Protein AF-A0A1E7KSI2-F1 (afdb_monomer_lite)

Foldseek 3Di:
DVVQVVCVVVVNNDDPDKDFDDDDDDDPFDKDKDWDWADQDPVRDIKIWIWIDTPPPPDPPTDTDTGIID

Secondary structure (DSSP, 8-state):
-HHHHHHHHTT-------EE-S-----SS-EEEEEEEEEE-TTS-EEEEEEEEETT---TT--PEEEEE-

Sequence (70 aa):
EMALSAGQEVGCPIVGELVLESPLILDEAALQIQVTIGAVDDDGHREVAIYSQPETTRDDDSEATCHGRG

Organism: NCBI:txid1075402

Radius of gyration: 13.35 Å; chains: 1; bounding box: 34×22×32 Å

InterPro domains:
  IPR042104 Polyketide synthase, dehydratase domain superfamily [G3DSA:3.10.129.110] (1-70)
  IPR049552 Polyketide synthase, dehydratase domain, N-terminal [PF21089] (1-53)

pLDDT: mean 91.17, std 10.18, range [57.28, 98.06]

Structure (mmCIF, N/CA/C/O backbone):
data_AF-A0A1E7KSI2-F1
#
_entry.id   AF-A0A1E7KSI2-F1
#
loop_
_atom_site.group_PDB
_atom_site.id
_atom_site.type_symbol
_atom_site.label_atom_id
_atom_site.label_alt_id
_atom_site.label_comp_id
_atom_site.label_asym_id
_atom_site.label_entity_id
_atom_site.label_seq_id
_atom_site.pdbx_PDB_ins_code
_atom_site.Cartn_x
_atom_site.Cartn_y
_atom_site.Cartn_z
_atom_site.occupancy
_atom_site.B_iso_or_equiv
_atom_site.auth_seq_id
_atom_site.auth_comp_id
_atom_site.auth_asym_id
_atom_site.auth_atom_id
_atom_site.pdbx_PDB_model_num
ATOM 1 N N . GLU A 1 1 ? 8.315 -4.535 4.277 1.00 80.56 1 GLU A N 1
ATOM 2 C CA . GLU A 1 1 ? 7.868 -3.873 5.527 1.00 80.56 1 GLU A CA 1
ATOM 3 C C . GLU A 1 1 ? 7.169 -2.522 5.309 1.00 80.56 1 GLU A C 1
ATOM 5 O O . GLU A 1 1 ? 6.702 -1.934 6.270 1.00 80.56 1 GLU A O 1
ATOM 10 N N . MET A 1 2 ? 7.003 -2.054 4.065 1.00 93.19 2 MET A N 1
ATOM 11 C CA . MET A 1 2 ? 6.521 -0.700 3.743 1.00 93.19 2 MET A CA 1
ATOM 12 C C . MET A 1 2 ? 5.180 -0.300 4.383 1.00 93.19 2 MET A C 1
ATOM 14 O O . MET A 1 2 ? 5.106 0.755 5.004 1.00 93.19 2 MET A O 1
ATOM 18 N N . ALA A 1 3 ? 4.144 -1.143 4.291 1.00 94.50 3 ALA A N 1
ATOM 19 C CA . ALA A 1 3 ? 2.839 -0.847 4.895 1.00 94.50 3 ALA A CA 1
ATOM 20 C C . ALA A 1 3 ? 2.906 -0.755 6.431 1.00 94.50 3 ALA A C 1
ATOM 22 O O . ALA A 1 3 ? 2.279 0.114 7.027 1.00 94.50 3 ALA A O 1
ATOM 23 N N . LEU A 1 4 ? 3.715 -1.609 7.070 1.00 95.19 4 LEU A N 1
ATOM 24 C CA . LEU A 1 4 ? 3.911 -1.584 8.523 1.00 95.19 4 LEU A CA 1
ATOM 25 C C . LEU A 1 4 ? 4.633 -0.307 8.964 1.00 95.19 4 LEU A C 1
ATOM 27 O O . LEU A 1 4 ? 4.230 0.304 9.948 1.00 95.19 4 LEU A O 1
ATOM 31 N N . SER A 1 5 ? 5.670 0.114 8.234 1.00 95.38 5 SER A N 1
ATOM 32 C CA . SER A 1 5 ? 6.389 1.361 8.517 1.00 95.38 5 SER A CA 1
ATOM 33 C C . SER A 1 5 ? 5.480 2.581 8.363 1.00 95.38 5 SER A C 1
ATOM 35 O O . SER A 1 5 ? 5.389 3.388 9.282 1.00 95.38 5 SER A O 1
ATOM 37 N N . ALA A 1 6 ? 4.738 2.672 7.257 1.00 95.44 6 ALA A N 1
ATOM 38 C CA . ALA A 1 6 ? 3.798 3.770 7.041 1.00 95.44 6 ALA A CA 1
ATOM 39 C C . ALA A 1 6 ? 2.692 3.793 8.111 1.00 95.44 6 ALA A C 1
ATOM 41 O O . ALA A 1 6 ? 2.359 4.847 8.647 1.00 95.44 6 ALA A O 1
ATOM 42 N N . GLY A 1 7 ? 2.180 2.619 8.492 1.00 95.69 7 GLY A N 1
ATOM 43 C CA . GLY A 1 7 ? 1.236 2.467 9.593 1.00 95.69 7 GLY A CA 1
ATOM 44 C C . GLY A 1 7 ? 1.780 2.985 10.928 1.00 95.69 7 GLY A C 1
ATOM 45 O O . GLY A 1 7 ? 1.093 3.718 11.639 1.00 95.69 7 GLY A O 1
ATOM 46 N N . GLN A 1 8 ? 3.034 2.666 11.264 1.00 96.19 8 GLN A N 1
ATOM 47 C CA . GLN A 1 8 ? 3.688 3.188 12.471 1.00 96.19 8 GLN A CA 1
ATOM 48 C C . GLN A 1 8 ? 3.783 4.719 12.464 1.00 96.19 8 GLN A C 1
ATOM 50 O O . GLN A 1 8 ? 3.528 5.341 13.495 1.00 96.19 8 GLN A O 1
ATOM 55 N N . GLU A 1 9 ? 4.094 5.327 11.318 1.00 95.62 9 GLU A N 1
ATOM 56 C CA . GLU A 1 9 ? 4.203 6.786 11.179 1.00 95.62 9 GLU A CA 1
ATOM 57 C C . GLU A 1 9 ? 2.868 7.513 11.402 1.00 95.62 9 GLU A C 1
ATOM 59 O O . GLU A 1 9 ? 2.856 8.631 11.918 1.00 95.62 9 GLU A O 1
ATOM 64 N N . VAL A 1 10 ? 1.739 6.874 11.074 1.00 95.19 10 VAL A N 1
ATOM 65 C CA . VAL A 1 10 ? 0.393 7.464 11.212 1.00 95.19 10 VAL A CA 1
ATOM 66 C C . VAL A 1 10 ? -0.379 6.995 12.450 1.00 95.19 10 VAL A C 1
ATOM 68 O O . VAL A 1 10 ? -1.543 7.360 12.620 1.00 95.19 10 VAL A O 1
ATOM 71 N N . GLY A 1 11 ? 0.241 6.199 13.327 1.00 94.62 11 GLY A N 1
ATOM 72 C CA . GLY A 1 11 ? -0.408 5.666 14.532 1.00 94.62 11 GLY A CA 1
ATOM 73 C C . GLY A 1 11 ? -1.354 4.482 14.288 1.00 94.62 11 GLY A C 1
ATOM 74 O O . GLY A 1 11 ? -2.138 4.142 15.171 1.00 94.62 11 GLY A O 1
ATOM 75 N N . CYS A 1 12 ? -1.255 3.828 13.129 1.00 95.25 12 CYS A N 1
ATOM 76 C CA . CYS A 1 12 ? -2.007 2.632 12.738 1.00 95.25 12 CYS A CA 1
ATOM 77 C C . CYS A 1 12 ? -1.034 1.463 12.459 1.00 95.25 12 CYS A C 1
ATOM 79 O O . CYS A 1 12 ? -0.831 1.091 11.307 1.00 95.25 12 CYS A O 1
ATOM 81 N N . PRO A 1 13 ? -0.381 0.868 13.478 1.00 94.31 13 PRO A N 1
ATOM 82 C CA . PRO A 1 13 ? 0.738 -0.061 13.275 1.00 94.31 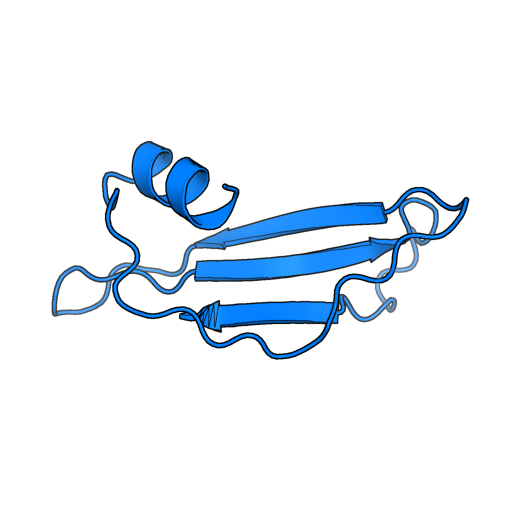13 PRO A CA 1
ATOM 83 C C . PRO A 1 13 ? 0.324 -1.478 12.838 1.00 94.31 13 PRO A C 1
ATOM 85 O O . PRO A 1 13 ? 1.186 -2.342 12.674 1.00 94.31 13 PRO A O 1
ATOM 88 N N . ILE A 1 14 ? -0.978 -1.743 12.708 1.00 95.31 14 ILE A N 1
ATOM 89 C CA . ILE A 1 14 ? -1.529 -3.053 12.357 1.00 95.31 14 ILE A CA 1
ATOM 90 C C . ILE A 1 14 ? -2.056 -2.982 10.929 1.00 95.31 14 ILE A C 1
ATOM 92 O O . ILE A 1 14 ? -2.902 -2.148 10.624 1.00 95.31 14 ILE A O 1
ATOM 96 N N . VAL A 1 15 ? -1.589 -3.899 10.084 1.00 95.94 15 VAL A N 1
ATOM 97 C CA . VAL A 1 15 ? -2.179 -4.158 8.768 1.00 95.94 15 VAL A CA 1
ATOM 98 C C . VAL A 1 15 ? -3.215 -5.263 8.949 1.00 95.94 15 VAL A C 1
ATOM 100 O O . VAL A 1 15 ? -2.850 -6.385 9.303 1.00 95.94 15 VAL A O 1
ATOM 103 N N . GLY A 1 16 ? -4.495 -4.932 8.776 1.00 95.12 16 GLY A N 1
ATOM 104 C CA . GLY A 1 16 ? -5.592 -5.895 8.912 1.00 95.12 16 GLY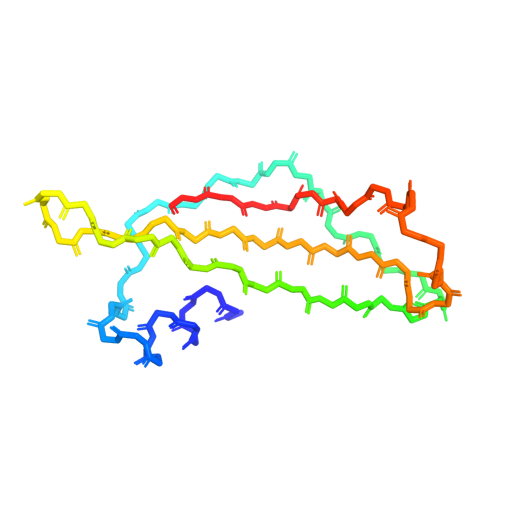 A CA 1
ATOM 105 C C . GLY A 1 16 ? -5.647 -6.861 7.731 1.00 95.12 16 GLY A C 1
ATOM 106 O O . GLY A 1 16 ? -5.597 -8.076 7.914 1.00 95.12 16 GLY A O 1
ATOM 107 N N . GLU A 1 17 ? -5.681 -6.306 6.523 1.00 95.50 17 GLU A N 1
ATOM 108 C CA . GLU A 1 17 ? -5.626 -7.031 5.258 1.00 95.50 17 GLU A CA 1
ATOM 109 C C . GLU A 1 17 ? -4.696 -6.287 4.293 1.00 95.50 17 GLU A C 1
ATOM 111 O O . GLU A 1 17 ? -4.496 -5.081 4.403 1.00 95.50 17 GLU A O 1
ATOM 116 N N . LEU A 1 18 ? -4.074 -7.020 3.372 1.00 96.88 18 LEU A N 1
ATOM 117 C CA . LEU A 1 18 ? -3.359 -6.436 2.244 1.00 96.88 18 LEU A CA 1
ATOM 118 C C . LEU A 1 18 ? -3.518 -7.372 1.054 1.00 96.88 18 LEU A C 1
ATOM 120 O O . LEU A 1 18 ? -2.952 -8.469 1.029 1.00 96.88 18 LEU A O 1
ATOM 124 N N . VAL A 1 19 ? -4.289 -6.936 0.068 1.00 97.19 19 VAL A N 1
ATOM 125 C CA . VAL A 1 19 ? -4.475 -7.672 -1.176 1.00 97.19 19 VAL A CA 1
ATOM 126 C C . VAL A 1 19 ? -3.295 -7.371 -2.087 1.00 97.19 19 VAL A C 1
ATOM 128 O O . VAL A 1 19 ? -2.995 -6.213 -2.362 1.00 97.19 19 VAL A O 1
ATOM 131 N N . LEU A 1 20 ? -2.609 -8.415 -2.552 1.00 96.81 20 LEU A N 1
ATOM 132 C CA . LEU A 1 20 ? -1.547 -8.282 -3.547 1.00 96.81 20 LEU A CA 1
ATOM 133 C C . LEU A 1 20 ? -2.173 -8.251 -4.942 1.00 96.81 20 LEU A C 1
ATOM 135 O O . LEU A 1 20 ? -2.773 -9.234 -5.375 1.00 96.81 20 LEU A O 1
ATOM 139 N N . GLU A 1 21 ? -2.029 -7.124 -5.634 1.00 96.81 21 GLU A N 1
ATOM 140 C CA . GLU A 1 21 ? -2.658 -6.888 -6.938 1.00 96.81 21 GLU A CA 1
ATOM 141 C C . GLU A 1 21 ? -1.728 -7.253 -8.097 1.00 96.81 21 GLU A C 1
ATOM 143 O O . GLU A 1 21 ? -2.147 -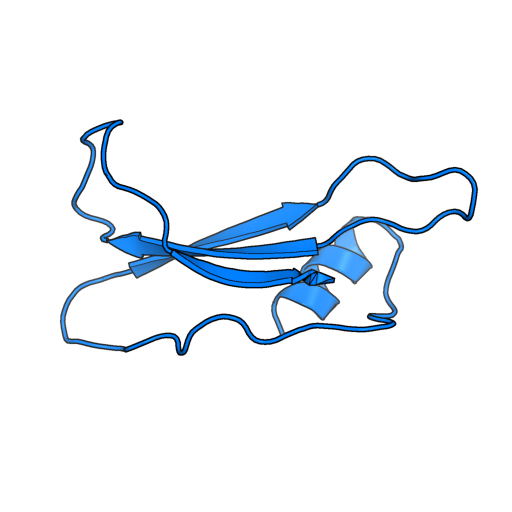7.882 -9.069 1.00 96.81 21 GLU A O 1
ATOM 148 N N . SER A 1 22 ? -0.447 -6.900 -7.987 1.00 96.31 22 SER A N 1
ATOM 149 C CA . SER A 1 22 ? 0.552 -7.200 -9.010 1.00 96.31 22 SER A CA 1
ATOM 150 C C . SER A 1 22 ? 1.940 -7.409 -8.395 1.00 96.31 22 SER A C 1
ATOM 152 O O . SER A 1 22 ? 2.274 -6.795 -7.377 1.00 96.31 22 SER A O 1
ATOM 154 N N . PRO A 1 23 ? 2.787 -8.267 -8.987 1.00 95.62 23 PRO A N 1
ATOM 155 C CA . PRO A 1 23 ? 4.157 -8.431 -8.522 1.00 95.62 23 PRO A CA 1
ATOM 156 C C . PRO A 1 23 ? 4.993 -7.175 -8.809 1.00 95.62 23 PRO A C 1
ATOM 158 O O . PRO A 1 23 ? 4.883 -6.576 -9.877 1.00 95.62 23 PRO A O 1
ATOM 161 N N . LEU A 1 24 ? 5.888 -6.822 -7.884 1.00 92.75 24 LEU A N 1
ATOM 162 C CA . LEU A 1 24 ? 6.951 -5.850 -8.144 1.00 92.75 24 LEU A CA 1
ATOM 163 C C . LEU A 1 24 ? 8.085 -6.553 -8.898 1.00 92.75 24 LEU A C 1
ATOM 165 O O . LEU A 1 24 ? 8.795 -7.384 -8.328 1.00 92.75 24 LEU A O 1
ATOM 169 N N . ILE A 1 25 ? 8.235 -6.243 -10.183 1.00 91.25 25 ILE A N 1
ATOM 170 C CA . ILE A 1 25 ? 9.313 -6.781 -11.015 1.00 91.25 25 ILE A CA 1
ATOM 171 C C . ILE A 1 25 ? 10.531 -5.874 -10.873 1.00 91.25 25 ILE A C 1
ATOM 173 O O . ILE A 1 25 ? 10.440 -4.678 -11.122 1.00 91.25 25 ILE A O 1
ATOM 177 N N . LEU A 1 26 ? 11.659 -6.448 -10.459 1.00 89.56 26 LEU A N 1
ATOM 178 C CA . LEU A 1 26 ? 12.926 -5.732 -10.340 1.00 89.56 26 LEU A CA 1
ATOM 179 C C . LEU A 1 26 ? 13.766 -5.987 -11.590 1.00 89.56 26 LEU A C 1
ATOM 181 O O . LEU A 1 26 ? 14.079 -7.140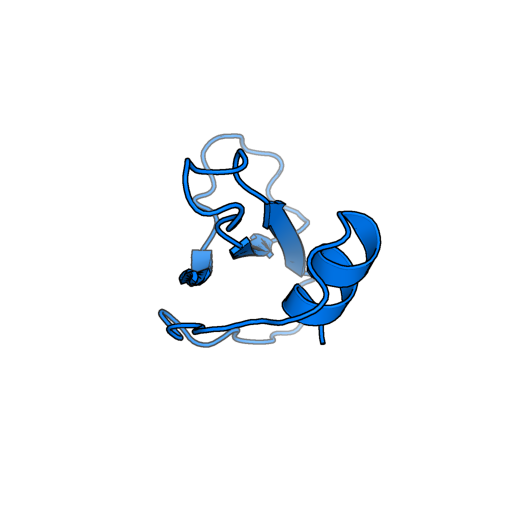 -11.897 1.00 89.56 26 LEU A O 1
ATOM 185 N N . ASP A 1 27 ? 14.131 -4.918 -12.286 1.00 85.31 27 ASP A N 1
ATOM 186 C CA . ASP A 1 27 ? 15.080 -4.928 -13.393 1.00 85.31 27 ASP A CA 1
ATOM 187 C C . ASP A 1 27 ? 16.309 -4.060 -13.054 1.00 85.31 27 ASP A C 1
ATOM 189 O O . ASP A 1 27 ? 16.553 -3.726 -11.894 1.00 85.31 27 ASP A O 1
ATOM 193 N N . GLU A 1 28 ? 17.152 -3.766 -14.046 1.00 89.94 28 GLU A N 1
ATOM 194 C CA . GLU A 1 28 ? 18.328 -2.907 -13.846 1.00 89.94 28 GLU A CA 1
ATOM 195 C C . GLU A 1 28 ? 17.963 -1.416 -13.730 1.00 89.94 28 GLU A C 1
ATOM 197 O O . GLU A 1 28 ? 18.822 -0.602 -13.381 1.00 89.94 28 GLU A O 1
ATOM 202 N N . ALA A 1 29 ? 16.717 -1.039 -14.033 1.00 87.88 29 ALA A N 1
ATOM 203 C CA . ALA A 1 29 ? 16.254 0.329 -13.915 1.00 87.88 29 ALA A CA 1
ATOM 204 C C . ALA A 1 29 ? 15.845 0.639 -12.471 1.00 87.88 29 ALA A C 1
ATOM 206 O O . ALA A 1 29 ? 15.351 -0.196 -11.713 1.00 87.88 29 ALA A O 1
ATOM 207 N N . ALA A 1 30 ? 16.053 1.891 -12.078 1.00 89.88 30 ALA A N 1
ATOM 208 C CA . ALA A 1 30 ? 15.605 2.353 -10.781 1.00 89.88 30 ALA A CA 1
ATOM 209 C C . ALA A 1 30 ? 14.082 2.549 -10.780 1.00 89.88 30 ALA A C 1
ATOM 211 O O . ALA A 1 30 ? 13.513 3.158 -11.692 1.00 89.88 30 ALA A O 1
ATOM 212 N N . LEU A 1 31 ? 13.440 2.055 -9.723 1.00 91.31 31 LEU A N 1
ATOM 213 C CA . LEU A 1 31 ? 12.018 2.236 -9.454 1.00 91.31 31 LEU A CA 1
ATOM 214 C C . LEU A 1 31 ? 11.846 3.159 -8.250 1.00 91.31 31 LEU A C 1
ATOM 216 O O . LEU A 1 31 ? 12.458 2.957 -7.199 1.00 91.31 31 LEU A O 1
ATOM 220 N N . GLN A 1 32 ? 10.962 4.139 -8.386 1.00 92.50 32 GLN A N 1
ATOM 221 C CA . GLN A 1 32 ? 10.438 4.890 -7.261 1.00 92.50 32 GLN A CA 1
ATOM 222 C C . GLN A 1 32 ? 9.290 4.100 -6.636 1.00 92.50 32 GLN A C 1
ATOM 224 O O . GLN A 1 32 ? 8.332 3.739 -7.318 1.00 92.50 32 GLN A O 1
ATOM 229 N N . ILE A 1 33 ? 9.371 3.868 -5.327 1.00 93.81 33 ILE A N 1
ATOM 230 C CA . ILE A 1 33 ? 8.297 3.238 -4.561 1.00 93.81 33 ILE A CA 1
ATOM 231 C C . ILE A 1 33 ? 7.528 4.304 -3.789 1.00 93.81 33 ILE A C 1
ATOM 233 O O . ILE A 1 33 ? 8.127 5.141 -3.110 1.00 93.81 33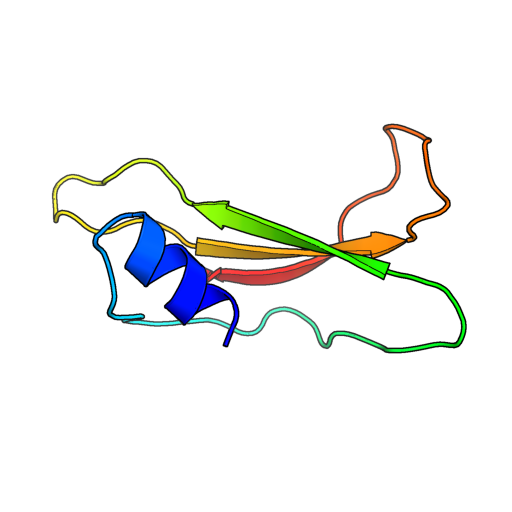 ILE A O 1
ATOM 237 N N . GLN A 1 34 ? 6.203 4.252 -3.871 1.00 95.00 34 GLN A N 1
ATOM 238 C CA . GLN A 1 34 ? 5.306 5.145 -3.150 1.00 95.00 34 GLN A CA 1
ATOM 239 C C . GLN A 1 34 ? 4.357 4.336 -2.273 1.00 95.00 34 GLN A C 1
ATOM 241 O O . GLN A 1 34 ? 3.749 3.367 -2.717 1.00 95.00 34 GLN A O 1
ATOM 246 N N . VAL A 1 35 ? 4.202 4.770 -1.026 1.00 97.00 35 VAL A N 1
ATOM 247 C CA . VAL A 1 35 ? 3.159 4.278 -0.126 1.00 97.00 35 VAL A CA 1
ATOM 248 C C . VAL A 1 35 ? 2.204 5.430 0.122 1.00 97.00 35 VAL A C 1
ATOM 250 O O . VAL A 1 35 ? 2.629 6.524 0.491 1.00 97.00 35 VAL A O 1
ATOM 253 N N . THR A 1 36 ? 0.921 5.196 -0.109 1.00 97.44 36 THR A N 1
ATOM 254 C CA . THR A 1 36 ? -0.134 6.174 0.159 1.00 97.44 36 THR A CA 1
ATOM 255 C C . THR A 1 36 ? -0.950 5.713 1.350 1.00 97.44 36 THR A C 1
ATOM 257 O O . THR A 1 36 ? -1.139 4.513 1.540 1.00 97.44 36 THR A O 1
ATOM 260 N N . ILE A 1 37 ? -1.397 6.675 2.154 1.00 97.69 37 ILE A N 1
A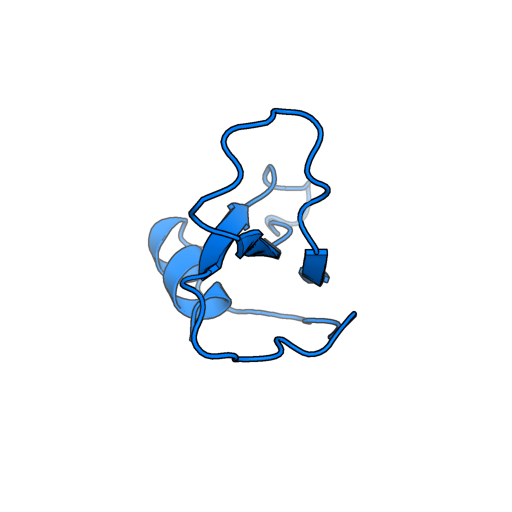TOM 261 C CA . ILE A 1 37 ? -2.256 6.442 3.308 1.00 97.69 37 ILE A CA 1
ATOM 262 C C . ILE A 1 37 ? -3.490 7.322 3.149 1.00 97.69 37 ILE A C 1
ATOM 264 O O . ILE A 1 37 ? -3.382 8.544 3.015 1.00 97.69 37 ILE A O 1
ATOM 268 N N . GLY A 1 38 ? -4.655 6.689 3.146 1.00 97.00 38 GLY A N 1
ATOM 269 C CA . GLY A 1 38 ? -5.946 7.337 3.031 1.00 97.00 38 GLY A CA 1
ATOM 270 C C . GLY A 1 38 ? -6.340 8.129 4.276 1.00 97.00 38 GLY A C 1
ATOM 271 O O . GLY A 1 38 ? -5.696 8.107 5.338 1.00 97.00 38 GLY A O 1
ATOM 272 N N . ALA A 1 39 ? -7.457 8.842 4.141 1.00 96.56 39 ALA A N 1
ATOM 273 C CA . ALA A 1 39 ? -8.139 9.417 5.288 1.00 96.56 39 ALA A CA 1
ATOM 274 C C . ALA A 1 39 ? -8.529 8.313 6.283 1.00 96.56 39 ALA A C 1
ATOM 276 O O . ALA A 1 39 ? -8.651 7.144 5.922 1.00 96.56 39 ALA A O 1
ATOM 277 N N . VAL A 1 40 ? -8.699 8.706 7.543 1.00 96.44 40 VAL A N 1
ATOM 278 C CA . VAL A 1 40 ? -9.282 7.808 8.538 1.00 96.44 40 VAL A CA 1
ATOM 279 C C . VAL A 1 40 ? -10.770 7.652 8.238 1.00 96.44 40 VAL A C 1
ATOM 281 O O . VAL A 1 40 ? -11.429 8.655 7.950 1.00 96.44 40 VAL A O 1
ATOM 284 N N . ASP A 1 41 ? -11.270 6.423 8.265 1.00 94.94 41 ASP A N 1
ATOM 285 C CA . ASP A 1 41 ? -12.699 6.133 8.150 1.00 94.94 41 ASP A CA 1
ATOM 286 C C . ASP A 1 41 ? -13.415 6.206 9.514 1.00 94.94 41 ASP A C 1
ATOM 288 O O . ASP A 1 41 ? -12.816 6.552 10.538 1.00 94.94 41 ASP A O 1
ATOM 292 N N . ASP A 1 42 ? -14.716 5.908 9.528 1.00 96.38 42 ASP A N 1
ATOM 293 C CA . ASP A 1 42 ? -15.548 5.960 10.738 1.00 96.38 42 ASP A CA 1
ATOM 294 C C . ASP A 1 42 ? -15.146 4.913 11.797 1.00 96.38 42 ASP A C 1
ATOM 296 O O . ASP A 1 42 ? -15.403 5.114 12.987 1.00 96.38 42 ASP A O 1
ATOM 300 N N . ASP A 1 43 ? -14.483 3.829 11.384 1.00 94.44 43 ASP A N 1
ATOM 301 C CA . ASP A 1 43 ? -14.010 2.749 12.256 1.00 94.44 43 ASP A CA 1
ATOM 302 C C . ASP A 1 43 ? -12.567 2.980 12.745 1.00 94.44 43 ASP A C 1
ATOM 304 O O . ASP A 1 43 ? -12.041 2.220 13.564 1.00 94.44 43 ASP A O 1
ATOM 308 N N . GLY A 1 44 ? -11.922 4.062 12.297 1.00 93.06 44 GLY A N 1
ATOM 309 C CA . GLY A 1 44 ? -10.550 4.398 12.660 1.00 93.06 44 GLY A CA 1
ATOM 310 C C . GLY A 1 44 ? -9.490 3.716 11.794 1.00 93.06 44 GLY A C 1
ATOM 311 O O . GLY A 1 44 ? -8.300 3.819 12.111 1.00 93.06 44 GLY A O 1
ATOM 312 N N . HIS A 1 45 ? -9.882 3.035 10.716 1.00 95.19 45 HIS A N 1
ATOM 313 C CA . HIS A 1 45 ? -8.955 2.430 9.768 1.00 95.19 45 HIS A CA 1
ATOM 314 C C . HIS A 1 45 ? -8.482 3.446 8.733 1.00 95.19 45 HIS A C 1
ATOM 316 O O . HIS A 1 45 ? -9.076 4.504 8.521 1.00 95.19 45 HIS A O 1
ATOM 322 N N . ARG A 1 46 ? -7.361 3.122 8.094 1.00 97.50 46 ARG A N 1
ATOM 323 C CA . ARG A 1 46 ? -6.797 3.893 6.993 1.00 97.50 46 ARG A CA 1
ATOM 324 C C . ARG A 1 46 ? -6.410 2.931 5.900 1.00 97.50 46 ARG A C 1
ATOM 326 O O . ARG A 1 46 ? -5.667 1.990 6.160 1.00 97.50 46 ARG A O 1
ATOM 333 N N . GLU A 1 47 ? -6.863 3.229 4.698 1.00 97.56 47 GLU A N 1
ATOM 334 C CA . GLU A 1 47 ? -6.428 2.504 3.518 1.00 97.56 47 GLU A CA 1
ATOM 335 C C . GLU A 1 47 ? -4.944 2.781 3.248 1.00 97.56 47 GLU A C 1
ATOM 337 O O . GLU A 1 47 ? -4.501 3.931 3.278 1.00 97.56 47 GLU A O 1
ATOM 342 N N . VAL A 1 48 ? -4.175 1.737 2.975 1.00 97.88 48 VAL A N 1
ATOM 343 C CA . VAL A 1 48 ? -2.795 1.791 2.512 1.00 97.88 48 VAL A CA 1
ATOM 344 C C . VAL A 1 48 ? -2.713 1.211 1.107 1.00 97.88 48 VAL A C 1
ATOM 346 O O . VAL A 1 48 ? -3.263 0.151 0.826 1.00 97.88 48 VAL A O 1
ATOM 349 N N . ALA A 1 49 ? -1.985 1.878 0.216 1.00 98.06 49 ALA A N 1
ATOM 350 C CA . ALA A 1 49 ? -1.674 1.337 -1.105 1.00 98.06 49 ALA A CA 1
ATOM 351 C C . ALA A 1 49 ? -0.199 1.543 -1.457 1.00 98.06 49 ALA A C 1
ATOM 353 O O . ALA A 1 49 ? 0.377 2.596 -1.164 1.00 98.06 49 ALA A O 1
ATOM 354 N N . ILE A 1 50 ? 0.407 0.524 -2.067 1.00 97.75 50 ILE A N 1
ATOM 355 C CA . ILE A 1 50 ? 1.818 0.492 -2.459 1.00 97.75 50 ILE A CA 1
ATOM 356 C C . ILE A 1 50 ? 1.909 0.505 -3.980 1.00 97.75 50 ILE A C 1
ATOM 358 O O . ILE A 1 50 ? 1.390 -0.392 -4.646 1.00 97.75 50 ILE A O 1
ATOM 362 N N . TYR A 1 51 ? 2.643 1.478 -4.504 1.00 96.94 51 TYR A N 1
ATOM 363 C CA . TYR A 1 51 ? 2.849 1.681 -5.928 1.00 96.94 51 TYR A CA 1
ATOM 364 C C . TYR A 1 51 ? 4.328 1.671 -6.290 1.00 96.94 51 TYR A C 1
ATOM 366 O O . TYR A 1 51 ? 5.182 2.020 -5.469 1.00 96.94 51 TYR A O 1
ATOM 374 N N . SER A 1 52 ? 4.622 1.333 -7.542 1.00 94.75 52 SER A N 1
ATOM 375 C CA . SER A 1 52 ? 5.907 1.652 -8.156 1.00 94.75 52 SER A CA 1
ATOM 376 C C . SER A 1 52 ? 5.741 2.356 -9.495 1.00 94.75 52 SER A C 1
ATOM 378 O O . SER A 1 52 ? 4.731 2.201 -10.185 1.00 94.75 52 SER A O 1
ATOM 380 N N . GLN A 1 53 ? 6.761 3.124 -9.854 1.00 92.56 53 GLN A N 1
ATOM 381 C CA . GLN A 1 53 ? 6.933 3.701 -11.181 1.00 92.56 53 GLN A CA 1
ATOM 382 C C . GLN A 1 53 ? 8.431 3.820 -11.506 1.00 92.56 53 GLN A C 1
ATOM 384 O O . GLN A 1 53 ? 9.240 3.913 -10.576 1.00 92.56 53 GLN A O 1
ATOM 389 N N . PRO A 1 54 ? 8.841 3.834 -12.784 1.00 90.25 54 PRO A N 1
ATOM 390 C CA . PRO A 1 54 ? 10.229 4.105 -13.158 1.00 90.25 54 PRO A CA 1
ATOM 391 C C . PRO A 1 54 ? 10.713 5.468 -12.638 1.00 90.25 54 PRO A C 1
ATOM 393 O O . PRO A 1 54 ? 9.995 6.460 -12.704 1.00 90.25 54 PRO A O 1
ATOM 396 N N . GLU A 1 55 ? 11.952 5.551 -12.149 1.00 84.94 55 GLU A N 1
ATOM 397 C CA . GLU A 1 55 ? 12.510 6.811 -11.619 1.00 84.94 55 GLU A CA 1
ATOM 398 C C . GLU A 1 55 ? 12.730 7.869 -12.723 1.00 84.94 55 GLU A C 1
ATOM 400 O O . GLU A 1 55 ? 12.717 9.076 -12.473 1.00 84.94 55 GLU A O 1
ATOM 405 N N . THR A 1 56 ? 12.947 7.433 -13.966 1.00 75.62 56 THR A N 1
ATOM 406 C CA . THR A 1 56 ? 13.318 8.311 -15.088 1.00 75.62 56 THR A CA 1
ATOM 407 C C . THR A 1 56 ? 12.131 8.880 -15.859 1.00 75.62 56 THR A C 1
ATOM 409 O O . THR A 1 56 ? 12.321 9.801 -16.658 1.00 75.62 56 THR A O 1
ATOM 412 N N . THR A 1 57 ? 10.911 8.407 -15.606 1.00 62.25 57 THR A N 1
ATOM 413 C CA . THR A 1 57 ? 9.699 8.958 -16.210 1.00 62.25 57 THR A CA 1
ATOM 414 C C . THR A 1 57 ? 9.220 10.163 -15.397 1.00 62.25 57 THR A C 1
ATOM 416 O O . THR A 1 57 ? 8.453 10.027 -14.452 1.00 62.25 57 THR A O 1
ATOM 419 N N . ARG A 1 58 ? 9.689 11.368 -15.757 1.00 57.28 58 ARG A N 1
ATOM 420 C CA . ARG A 1 58 ? 9.109 12.653 -15.294 1.00 57.28 58 ARG A CA 1
ATOM 421 C C . ARG A 1 58 ? 7.947 13.122 -16.176 1.00 57.28 58 ARG A C 1
ATOM 423 O O . ARG A 1 58 ? 7.616 14.306 -16.171 1.00 57.28 58 ARG A O 1
ATOM 430 N N . ASP A 1 59 ? 7.383 12.213 -16.959 1.00 59.69 59 ASP A N 1
ATOM 431 C CA . ASP A 1 59 ? 6.175 12.471 -17.720 1.00 59.69 59 ASP A CA 1
ATOM 432 C C . ASP A 1 59 ? 4.990 12.146 -16.806 1.00 59.69 59 ASP A C 1
ATOM 434 O O . ASP A 1 59 ? 4.856 11.010 -16.352 1.00 59.69 59 ASP A O 1
ATOM 438 N N . ASP A 1 60 ? 4.153 13.153 -16.543 1.00 58.78 60 ASP A N 1
ATOM 439 C CA . ASP A 1 60 ? 2.963 13.120 -15.662 1.00 58.78 60 ASP A CA 1
ATOM 440 C C . ASP A 1 60 ? 1.897 12.084 -16.109 1.00 58.78 60 ASP A C 1
ATOM 442 O O . ASP A 1 60 ? 0.896 11.874 -15.434 1.00 58.78 60 ASP A O 1
ATOM 446 N N . ASP A 1 61 ? 2.130 11.420 -17.249 1.00 60.34 61 ASP A N 1
ATOM 447 C CA . ASP A 1 61 ? 1.273 10.401 -17.869 1.00 60.34 61 ASP A CA 1
ATOM 448 C C . ASP A 1 61 ? 1.736 8.953 -17.603 1.00 60.34 61 ASP A C 1
ATOM 450 O O . ASP A 1 61 ? 1.135 8.004 -18.112 1.00 60.34 61 ASP A O 1
ATOM 454 N N . SER A 1 62 ? 2.817 8.739 -16.845 1.00 68.12 62 SER A N 1
ATOM 455 C CA . SER A 1 62 ? 3.263 7.376 -16.521 1.00 68.12 62 SER A CA 1
ATOM 456 C C . SER A 1 62 ? 2.378 6.773 -15.433 1.00 68.12 62 SER A C 1
ATOM 458 O O . SER A 1 62 ? 2.390 7.220 -14.289 1.00 68.12 62 SER A O 1
ATOM 460 N N . GLU A 1 63 ? 1.603 5.747 -15.785 1.00 81.19 63 GLU A N 1
ATOM 461 C CA . GLU A 1 63 ? 0.711 5.079 -14.838 1.00 81.19 63 GLU A CA 1
ATOM 462 C C . GLU A 1 63 ? 1.515 4.303 -13.784 1.00 81.19 63 GLU A C 1
ATOM 464 O O . GLU A 1 63 ? 2.180 3.305 -14.076 1.00 81.19 63 GLU A O 1
ATOM 469 N N . ALA A 1 64 ? 1.438 4.754 -12.532 1.00 91.94 64 ALA A N 1
ATOM 470 C CA . ALA A 1 64 ? 1.990 4.022 -11.403 1.00 91.94 64 ALA A CA 1
ATOM 471 C C . ALA A 1 64 ? 1.291 2.660 -11.259 1.00 91.94 64 ALA A C 1
ATOM 473 O O . ALA A 1 64 ? 0.062 2.559 -11.257 1.00 91.94 64 ALA A O 1
ATOM 474 N N . THR A 1 65 ? 2.075 1.598 -11.097 1.00 95.38 65 THR A N 1
ATOM 475 C CA . THR A 1 65 ? 1.542 0.243 -10.929 1.00 95.38 65 THR A CA 1
ATOM 476 C C . THR A 1 65 ? 1.216 -0.009 -9.461 1.00 95.38 65 THR A C 1
ATOM 478 O O . THR A 1 65 ? 2.094 0.113 -8.609 1.00 95.38 65 THR A O 1
ATOM 481 N N . CYS A 1 66 ? -0.032 -0.382 -9.156 1.00 97.06 66 CYS A N 1
ATOM 482 C CA . CYS A 1 66 ? -0.435 -0.825 -7.819 1.00 97.06 66 CYS A CA 1
ATOM 483 C C . CYS A 1 66 ? 0.036 -2.262 -7.569 1.00 97.06 66 CYS A C 1
ATOM 485 O O . CYS A 1 66 ? -0.263 -3.169 -8.349 1.00 97.06 66 CYS A O 1
ATOM 487 N N . HIS A 1 67 ? 0.759 -2.480 -6.474 1.00 97.62 67 HIS A N 1
ATOM 488 C CA . HIS A 1 67 ? 1.243 -3.803 -6.072 1.00 97.62 67 HIS A CA 1
ATOM 489 C C . HIS A 1 67 ? 0.432 -4.408 -4.937 1.00 97.62 67 HIS A C 1
ATOM 491 O O . HIS A 1 67 ? 0.334 -5.631 -4.828 1.00 97.62 67 HIS A O 1
ATOM 497 N N . GLY A 1 68 ? -0.183 -3.571 -4.110 1.00 97.69 68 GLY A N 1
ATOM 498 C CA . GLY A 1 68 ? -1.142 -4.040 -3.133 1.00 97.69 68 GLY A CA 1
ATOM 499 C C . GLY A 1 68 ? -1.817 -2.919 -2.370 1.00 97.69 68 GLY A C 1
ATOM 500 O O . GLY A 1 68 ? -1.270 -1.819 -2.250 1.00 97.69 68 GLY A O 1
ATOM 501 N N . ARG A 1 69 ? -3.005 -3.238 -1.862 1.00 97.44 69 ARG A N 1
ATOM 502 C CA . ARG A 1 69 ? -3.928 -2.308 -1.214 1.00 97.44 69 ARG A CA 1
ATOM 503 C C . ARG A 1 69 ? -4.719 -2.997 -0.104 1.00 97.44 69 ARG A C 1
ATOM 505 O O . ARG A 1 69 ? -4.999 -4.192 -0.215 1.00 97.44 69 ARG A O 1
ATOM 512 N N . GLY A 1 70 ? -5.049 -2.271 0.959 1.00 95.38 70 GLY A N 1
ATOM 513 C CA . GLY A 1 70 ? -5.842 -2.773 2.087 1.00 95.38 70 GLY A CA 1
ATOM 514 C C . GLY A 1 70 ? -5.997 -1.764 3.206 1.00 95.38 70 GLY A C 1
ATOM 515 O O . GLY A 1 70 ? -5.470 -0.644 3.047 1.00 95.38 70 GLY A O 1
#